Protein AF-A0A7V5LUQ7-F1 (afdb_monomer_lite)

Organism: NCBI:txid2052148

Radius of gyration: 14.01 Å; chains: 1; bounding box: 30×23×31 Å

pLDDT: mean 86.61, std 7.86, range [70.31, 97.62]

Secondary structure (DSSP, 8-state):
-GGGT----TTTT--S-PPPTT--GGG--TT-EEE-TTS-EEE---SS---SS--HHHHHHS---

InterPro domains:
  IPR011037 Pyruvate kinase-like, insert domain superfamily [SSF50800] (4-64)

Sequence (65 aa):
MRTLGLDVNPGDFAENITLSENIKPEDFRVGQRIITNRGVVLEITQIGKKCHTACNIMRITGKCV

Structure (mmCIF, N/CA/C/O backbone):
data_AF-A0A7V5LUQ7-F1
#
_entry.id   AF-A0A7V5LUQ7-F1
#
loop_
_atom_site.group_PDB
_atom_site.id
_atom_site.type_symbol
_atom_site.label_atom_id
_atom_site.label_alt_id
_atom_site.label_comp_id
_atom_site.label_asym_id
_atom_site.label_entity_id
_atom_site.label_seq_id
_atom_site.pdbx_PDB_ins_code
_atom_site.Cartn_x
_atom_site.Cartn_y
_atom_site.Cartn_z
_atom_site.occupancy
_atom_site.B_iso_or_equiv
_atom_site.auth_seq_id
_atom_site.auth_comp_id
_atom_site.auth_asym_id
_atom_site.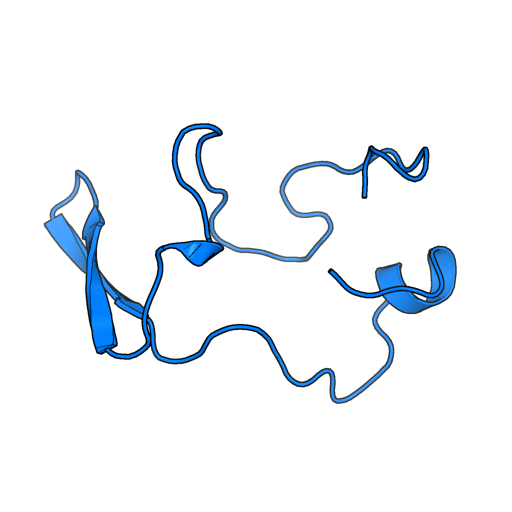auth_atom_id
_atom_site.pdbx_PDB_model_num
ATOM 1 N N . MET A 1 1 ? 10.680 -1.578 -5.339 1.00 77.19 1 MET A N 1
ATOM 2 C CA . MET A 1 1 ? 10.753 -1.023 -6.712 1.00 77.19 1 MET A CA 1
ATOM 3 C C . MET A 1 1 ? 11.972 -0.122 -6.878 1.00 77.19 1 MET A C 1
ATOM 5 O O . MET A 1 1 ? 12.782 -0.431 -7.735 1.00 77.19 1 MET A O 1
ATOM 9 N N . ARG A 1 2 ? 12.200 0.876 -6.006 1.00 81.75 2 ARG A N 1
ATOM 10 C CA . ARG A 1 2 ? 13.445 1.683 -6.019 1.00 81.75 2 ARG A CA 1
ATOM 11 C C . ARG A 1 2 ? 14.732 0.862 -5.885 1.00 81.75 2 ARG A C 1
ATOM 13 O O . ARG A 1 2 ? 15.710 1.131 -6.564 1.00 81.75 2 ARG A O 1
ATOM 20 N N . THR A 1 3 ? 14.703 -0.211 -5.093 1.00 82.62 3 THR A N 1
ATOM 21 C CA . THR A 1 3 ? 15.806 -1.187 -4.985 1.00 82.62 3 THR A CA 1
ATOM 22 C C . THR A 1 3 ? 16.141 -1.906 -6.297 1.00 82.62 3 THR A C 1
ATOM 24 O O . THR A 1 3 ? 17.223 -2.461 -6.421 1.00 82.62 3 THR A O 1
ATOM 27 N N . LEU A 1 4 ? 15.232 -1.892 -7.278 1.00 80.31 4 LEU A N 1
ATOM 28 C CA . LEU A 1 4 ? 15.448 -2.413 -8.631 1.00 80.31 4 LEU A CA 1
ATOM 29 C C . LEU A 1 4 ? 15.960 -1.324 -9.598 1.00 80.31 4 LEU A C 1
ATOM 31 O O . LEU A 1 4 ? 15.968 -1.551 -10.801 1.00 80.31 4 LEU A O 1
ATOM 35 N N . GLY A 1 5 ? 16.339 -0.139 -9.099 1.00 83.56 5 GLY A N 1
ATOM 36 C CA . GLY A 1 5 ? 16.799 0.995 -9.911 1.00 83.56 5 GLY A CA 1
ATOM 37 C C . GLY A 1 5 ? 15.682 1.787 -10.597 1.00 83.56 5 GLY A C 1
ATOM 38 O O . GLY A 1 5 ? 15.965 2.606 -11.464 1.00 83.56 5 GLY A O 1
ATOM 39 N N . LEU A 1 6 ? 14.418 1.543 -10.236 1.00 81.88 6 LEU A N 1
ATOM 40 C CA . LEU A 1 6 ? 13.265 2.224 -10.824 1.00 81.88 6 LEU A CA 1
ATOM 41 C C . LEU A 1 6 ? 12.952 3.511 -10.061 1.00 81.88 6 LEU A C 1
ATOM 43 O O . LEU A 1 6 ? 12.763 3.471 -8.841 1.00 81.88 6 LEU A O 1
ATOM 47 N N . ASP A 1 7 ? 12.836 4.621 -10.787 1.00 86.12 7 ASP A N 1
ATOM 48 C CA . ASP A 1 7 ? 12.286 5.861 -10.248 1.00 86.12 7 ASP A CA 1
ATOM 49 C C . AS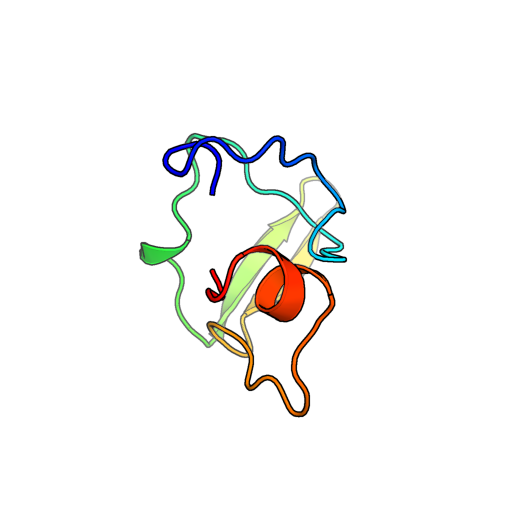P A 1 7 ? 10.769 5.702 -10.102 1.00 86.12 7 ASP A C 1
ATOM 51 O O . ASP A 1 7 ? 10.051 5.580 -11.091 1.00 86.12 7 ASP A O 1
ATOM 55 N N . VAL A 1 8 ? 10.304 5.590 -8.858 1.00 86.00 8 VAL A N 1
ATOM 56 C CA . VAL A 1 8 ? 8.883 5.447 -8.530 1.00 86.00 8 VAL A CA 1
ATOM 57 C C . VAL A 1 8 ? 8.479 6.523 -7.538 1.00 86.00 8 VAL A C 1
ATOM 59 O O . VAL A 1 8 ? 9.191 6.775 -6.559 1.00 86.00 8 VAL A O 1
ATOM 62 N N . ASN A 1 9 ? 7.312 7.106 -7.753 1.00 88.06 9 ASN A N 1
ATOM 63 C CA . ASN A 1 9 ? 6.732 8.204 -6.999 1.00 88.06 9 ASN A CA 1
ATOM 64 C C . ASN A 1 9 ? 5.317 7.843 -6.511 1.00 88.06 9 ASN A C 1
ATOM 66 O O . ASN A 1 9 ? 4.687 6.934 -7.059 1.00 88.06 9 ASN A O 1
ATOM 70 N N . PRO A 1 10 ? 4.807 8.522 -5.463 1.00 89.50 10 PRO A N 1
ATOM 71 C CA . PRO A 1 10 ? 3.406 8.409 -5.070 1.00 89.50 10 PRO A CA 1
ATOM 72 C C . PRO A 1 10 ? 2.466 8.609 -6.263 1.00 89.50 10 PRO A C 1
ATOM 74 O O . PRO A 1 10 ? 2.560 9.615 -6.965 1.00 89.50 10 PRO A O 1
ATOM 77 N N . GLY A 1 11 ? 1.558 7.663 -6.469 1.00 87.31 11 GLY A N 1
ATOM 78 C CA . GLY A 1 11 ? 0.584 7.654 -7.557 1.00 87.31 11 GLY A CA 1
ATOM 79 C C . GLY A 1 11 ? 0.972 6.790 -8.759 1.00 87.31 11 GLY A C 1
ATOM 80 O O . GLY A 1 11 ? 0.092 6.455 -9.553 1.00 87.31 11 GLY A O 1
ATOM 81 N N . ASP A 1 12 ? 2.229 6.348 -8.890 1.00 86.06 12 ASP A N 1
ATOM 82 C CA . ASP A 1 12 ? 2.664 5.520 -10.031 1.00 86.06 12 ASP A CA 1
ATOM 83 C C . ASP A 1 12 ? 1.976 4.144 -10.075 1.00 86.06 12 ASP A C 1
ATOM 85 O O . ASP A 1 12 ? 1.891 3.509 -11.133 1.00 86.06 12 ASP A O 1
ATOM 89 N N . PHE A 1 13 ? 1.442 3.678 -8.941 1.00 83.50 13 PHE A N 1
ATOM 90 C CA . PHE A 1 13 ? 0.659 2.444 -8.851 1.00 83.50 13 PHE A CA 1
ATOM 91 C C . PHE A 1 13 ? -0.853 2.697 -8.867 1.00 83.50 13 PHE A C 1
ATOM 93 O O . PHE A 1 13 ? -1.629 1.748 -8.691 1.00 83.50 13 PHE A O 1
ATOM 100 N N . ALA A 1 14 ? -1.263 3.942 -9.138 1.00 84.81 14 ALA A N 1
ATOM 101 C CA . ALA A 1 14 ? -2.635 4.435 -9.062 1.00 84.81 14 ALA A CA 1
ATOM 102 C C . ALA A 1 14 ? -3.279 4.196 -7.684 1.00 84.81 14 ALA A C 1
ATOM 104 O O . ALA A 1 14 ? -4.476 3.924 -7.574 1.00 84.81 14 ALA A O 1
ATOM 105 N N . GLU A 1 15 ? -2.473 4.243 -6.626 1.00 89.06 15 GLU A N 1
ATOM 106 C CA . GLU A 1 15 ? -2.942 4.160 -5.254 1.00 89.06 15 GLU A CA 1
ATOM 107 C C . GLU A 1 15 ? -3.574 5.478 -4.798 1.00 89.06 15 GLU A C 1
ATOM 109 O O . GLU A 1 15 ? -3.115 6.568 -5.128 1.00 89.06 15 GLU A O 1
ATOM 114 N N . ASN A 1 16 ? -4.621 5.373 -3.982 1.00 91.88 16 ASN A N 1
ATOM 115 C CA . ASN A 1 16 ? -5.276 6.547 -3.404 1.00 91.88 16 ASN A CA 1
ATOM 116 C C . ASN A 1 16 ? -4.598 7.021 -2.108 1.00 91.88 16 ASN A C 1
ATOM 118 O O . ASN A 1 16 ? -4.793 8.159 -1.691 1.00 91.88 16 ASN A O 1
ATOM 122 N N . ILE A 1 17 ? -3.869 6.130 -1.426 1.00 91.75 17 ILE A N 1
ATOM 123 C CA . ILE A 1 17 ? -3.286 6.363 -0.101 1.00 91.75 17 ILE A CA 1
ATOM 124 C C . ILE A 1 17 ? -1.868 5.799 -0.090 1.00 91.75 17 ILE A C 1
ATOM 126 O O . ILE A 1 17 ? -1.663 4.630 -0.417 1.00 91.75 17 ILE A O 1
ATOM 130 N N . THR A 1 18 ? -0.911 6.616 0.343 1.00 92.56 18 THR A N 1
ATOM 131 C CA . THR A 1 18 ? 0.448 6.185 0.672 1.00 92.56 18 THR A CA 1
ATOM 132 C C . THR A 1 18 ? 0.601 5.978 2.175 1.00 92.56 18 THR A C 1
ATOM 134 O O . THR A 1 18 ? -0.118 6.565 2.985 1.00 92.56 18 THR A O 1
ATOM 137 N N . LEU A 1 19 ? 1.538 5.113 2.556 1.00 90.62 19 LEU A N 1
ATOM 138 C CA . LEU A 1 19 ? 1.873 4.846 3.951 1.00 90.62 19 LEU A CA 1
ATOM 139 C C . LEU A 1 19 ? 3.169 5.568 4.312 1.00 90.62 19 LEU A C 1
ATOM 141 O O . LEU A 1 19 ? 4.109 5.598 3.518 1.00 90.62 19 LEU A O 1
ATOM 145 N N . SER A 1 20 ? 3.219 6.124 5.520 1.00 90.06 20 SER A N 1
ATOM 146 C CA . SER A 1 20 ? 4.459 6.635 6.105 1.00 90.06 20 SER A CA 1
ATOM 147 C C . SER A 1 20 ? 5.462 5.500 6.319 1.00 90.06 20 SER A C 1
ATOM 149 O O . SER A 1 20 ? 5.069 4.361 6.557 1.00 90.06 20 SER A O 1
ATOM 151 N N . GLU A 1 21 ? 6.759 5.809 6.300 1.00 87.06 21 GLU A N 1
ATOM 152 C CA . GLU A 1 21 ? 7.832 4.799 6.361 1.00 87.06 21 GLU A CA 1
ATOM 153 C C . GLU A 1 21 ? 7.807 3.918 7.621 1.00 87.06 21 GLU A C 1
ATOM 155 O O . GLU A 1 21 ? 8.277 2.783 7.603 1.00 87.06 21 GLU A O 1
ATOM 160 N N . ASN A 1 22 ? 7.238 4.418 8.719 1.00 89.81 22 ASN A N 1
ATOM 161 C CA . ASN A 1 22 ? 7.100 3.687 9.976 1.00 89.81 22 ASN A CA 1
ATOM 162 C C . ASN A 1 22 ? 5.886 2.739 10.017 1.00 89.81 22 ASN A C 1
ATOM 164 O O . ASN A 1 22 ? 5.694 2.058 11.022 1.00 89.81 22 ASN A O 1
ATOM 168 N N . ILE A 1 23 ? 5.057 2.709 8.970 1.00 90.00 23 ILE A N 1
ATOM 169 C CA . ILE A 1 23 ? 3.881 1.842 8.871 1.00 90.00 23 ILE A CA 1
ATOM 170 C C . ILE A 1 23 ? 4.183 0.728 7.878 1.00 90.00 23 ILE A C 1
ATOM 172 O O . ILE A 1 23 ? 4.376 0.972 6.686 1.00 90.00 23 ILE A O 1
ATOM 176 N N . LYS A 1 24 ? 4.186 -0.512 8.363 1.00 89.62 24 LYS A N 1
ATOM 177 C CA . LYS A 1 24 ? 4.514 -1.670 7.542 1.00 89.62 24 LYS A CA 1
ATOM 178 C C . LYS A 1 24 ? 3.249 -2.374 7.036 1.00 89.62 24 LYS A C 1
ATOM 180 O O . LYS A 1 24 ? 2.432 -2.797 7.851 1.00 89.62 24 LYS A O 1
ATOM 185 N N . PRO A 1 25 ? 3.087 -2.566 5.712 1.00 87.25 25 PRO A N 1
ATOM 186 C CA . PRO A 1 25 ? 1.935 -3.280 5.156 1.00 87.25 25 PRO A CA 1
ATOM 187 C C . PRO A 1 25 ? 1.798 -4.727 5.648 1.00 87.25 25 PRO A C 1
ATOM 189 O O . PRO A 1 25 ? 0.693 -5.252 5.706 1.00 87.25 25 PRO A O 1
ATOM 192 N N . GLU A 1 26 ? 2.918 -5.369 5.986 1.00 89.31 26 GLU A N 1
ATOM 193 C CA . GLU A 1 26 ? 2.994 -6.742 6.510 1.00 89.31 26 GLU A CA 1
ATOM 194 C C . GLU A 1 26 ? 2.286 -6.924 7.862 1.00 89.31 26 GLU A C 1
ATOM 196 O O . GLU A 1 26 ? 1.853 -8.031 8.177 1.00 89.31 26 GLU A O 1
ATOM 201 N N . ASP A 1 27 ? 2.092 -5.844 8.622 1.00 91.12 27 ASP A N 1
ATOM 202 C CA . ASP A 1 27 ? 1.385 -5.886 9.906 1.00 91.12 27 ASP A CA 1
ATOM 203 C C . ASP A 1 27 ? -0.145 -5.854 9.742 1.00 91.12 27 ASP A C 1
ATOM 205 O O . ASP A 1 27 ? -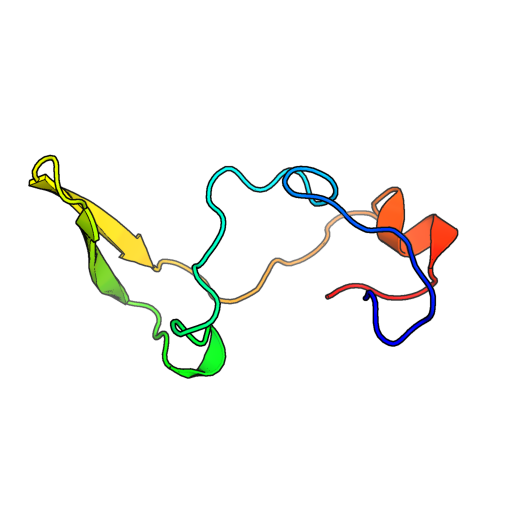0.889 -6.065 10.707 1.00 91.12 27 ASP A O 1
ATOM 209 N N . PHE A 1 28 ? -0.638 -5.592 8.528 1.00 93.88 28 PHE A N 1
ATOM 210 C CA . PHE A 1 28 ? -2.063 -5.461 8.263 1.00 93.88 28 PHE A CA 1
ATOM 211 C C . PHE A 1 28 ? -2.790 -6.796 8.119 1.00 93.88 28 PHE A C 1
ATOM 213 O O . PHE A 1 28 ? -2.258 -7.786 7.618 1.00 93.88 28 PHE A O 1
ATOM 220 N N . ARG A 1 29 ? -4.065 -6.804 8.525 1.00 95.94 29 ARG A N 1
ATOM 221 C CA . ARG A 1 29 ? -4.952 -7.973 8.432 1.00 95.94 29 ARG A CA 1
ATOM 222 C C . ARG A 1 29 ? -6.278 -7.610 7.778 1.00 95.94 29 ARG A C 1
ATOM 224 O O . ARG A 1 29 ? -6.810 -6.527 7.998 1.00 95.94 29 ARG A O 1
ATOM 231 N N . VAL A 1 30 ? -6.851 -8.543 7.021 1.00 96.50 30 VAL A N 1
ATOM 232 C CA . VAL A 1 30 ? -8.231 -8.404 6.531 1.00 96.50 30 VAL A CA 1
ATOM 233 C C . VAL A 1 30 ? -9.187 -8.293 7.728 1.00 96.50 30 VAL A C 1
ATOM 235 O O . VAL A 1 30 ? -9.039 -9.016 8.712 1.00 96.50 30 VAL A O 1
ATOM 238 N N . GLY A 1 31 ? -10.133 -7.358 7.659 1.00 97.62 31 GLY A N 1
ATOM 239 C CA . GLY A 1 31 ? -11.052 -6.974 8.732 1.00 97.62 31 GLY A CA 1
ATOM 240 C C . GLY A 1 31 ? -10.488 -5.932 9.707 1.00 97.62 31 GLY A C 1
ATOM 241 O O . GLY A 1 31 ? -11.227 -5.411 10.543 1.00 97.62 31 GLY A O 1
ATOM 242 N N . GLN A 1 32 ? -9.197 -5.592 9.619 1.00 97.19 32 GLN A N 1
ATOM 243 C CA . GLN A 1 32 ? -8.617 -4.539 10.448 1.00 97.19 32 GLN A CA 1
ATOM 244 C C . GLN A 1 32 ? -9.218 -3.181 10.088 1.00 97.19 32 GLN A C 1
ATOM 246 O O . GLN A 1 32 ? -9.345 -2.836 8.912 1.00 97.19 32 GLN A O 1
ATOM 251 N N . ARG A 1 33 ? -9.529 -2.386 11.117 1.00 97.06 33 ARG A N 1
ATOM 252 C CA . ARG A 1 33 ? -10.026 -1.018 10.965 1.00 97.06 33 ARG A CA 1
ATOM 253 C C . ARG A 1 33 ? -8.945 0.005 11.279 1.00 97.06 33 ARG A C 1
ATOM 255 O O . ARG A 1 33 ? -8.245 -0.118 12.282 1.00 97.06 33 ARG A O 1
ATOM 262 N N . ILE A 1 34 ? -8.837 1.020 10.430 1.00 94.19 34 ILE A N 1
ATOM 263 C CA . ILE A 1 34 ? -7.915 2.150 10.566 1.00 94.19 34 ILE A CA 1
ATOM 264 C C . ILE A 1 34 ? -8.752 3.417 10.685 1.00 94.19 34 ILE A C 1
ATOM 266 O O . ILE A 1 34 ? -9.677 3.631 9.904 1.00 94.19 34 ILE A O 1
ATOM 270 N N . ILE A 1 35 ? -8.427 4.267 11.655 1.00 95.31 35 ILE A N 1
ATOM 271 C CA . ILE A 1 35 ? -9.110 5.543 11.861 1.00 95.31 35 ILE A CA 1
ATOM 272 C C . ILE A 1 35 ? -8.170 6.654 11.407 1.00 95.31 35 ILE A C 1
ATOM 274 O O . ILE A 1 35 ? -7.040 6.759 11.882 1.00 95.31 35 ILE A O 1
ATOM 278 N N . THR A 1 36 ? -8.629 7.476 10.470 1.00 91.25 36 THR A N 1
ATOM 279 C CA . THR A 1 36 ? -7.888 8.668 10.044 1.00 91.25 36 THR A CA 1
ATOM 280 C C . THR A 1 36 ? -8.004 9.773 11.095 1.00 91.25 3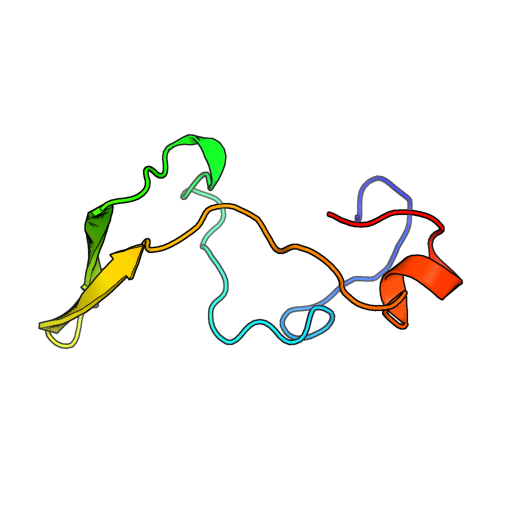6 THR A C 1
ATOM 282 O O . THR A 1 36 ? -8.940 9.803 11.892 1.00 91.25 36 THR A O 1
ATOM 285 N N . ASN A 1 37 ? -7.104 10.755 11.057 1.00 91.88 37 ASN A N 1
ATOM 286 C CA . ASN A 1 37 ? -7.159 11.929 11.937 1.00 91.88 37 ASN A CA 1
ATOM 287 C C . ASN A 1 37 ? -8.462 12.747 11.823 1.00 91.88 37 ASN A C 1
ATOM 289 O O . ASN A 1 37 ? -8.776 13.519 12.723 1.00 91.88 37 ASN A O 1
ATOM 293 N N . ARG A 1 38 ? -9.225 12.586 10.734 1.00 94.44 38 ARG A N 1
ATOM 294 C CA . ARG A 1 38 ? -10.538 13.221 10.530 1.00 94.44 38 ARG A CA 1
ATOM 295 C C . ARG A 1 38 ? -11.717 12.353 10.987 1.00 94.44 38 ARG A C 1
ATOM 297 O O . ARG A 1 38 ? -12.859 12.688 10.698 1.00 94.44 38 ARG A O 1
ATOM 304 N N . GLY A 1 39 ? -11.456 11.230 11.656 1.00 95.75 39 GLY A N 1
ATOM 305 C CA . GLY A 1 39 ? -12.490 10.323 12.160 1.00 95.75 39 GLY A CA 1
ATOM 306 C C . GLY A 1 39 ? -13.100 9.393 11.107 1.00 95.75 39 GLY A C 1
ATOM 307 O O . GLY A 1 39 ? -14.035 8.663 11.418 1.00 95.75 39 GLY A O 1
ATOM 308 N N . VAL A 1 40 ? -12.582 9.374 9.872 1.00 96.94 40 VAL A N 1
ATOM 309 C CA . VAL A 1 40 ? -13.017 8.398 8.858 1.00 96.94 40 VAL A CA 1
ATOM 310 C C . VAL A 1 40 ? -12.471 7.025 9.231 1.00 96.94 40 VAL A C 1
ATOM 312 O O . VAL A 1 40 ? -11.260 6.885 9.420 1.00 96.94 40 VAL A O 1
ATOM 315 N N . VAL A 1 41 ? -13.357 6.031 9.308 1.00 97.50 41 VAL A N 1
ATOM 316 C CA . VAL A 1 41 ? -13.010 4.629 9.562 1.00 97.50 41 VAL A CA 1
ATOM 317 C C . VAL A 1 41 ? -12.887 3.894 8.232 1.00 97.50 41 VAL A C 1
ATOM 319 O O . VAL A 1 41 ? -13.831 3.852 7.447 1.00 97.50 41 VAL A O 1
ATOM 322 N N . LEU A 1 42 ? -11.720 3.310 7.990 1.00 96.38 42 LEU A N 1
ATOM 323 C CA . LEU A 1 42 ? -11.424 2.452 6.848 1.00 96.38 42 LEU A CA 1
ATOM 324 C C . LEU A 1 42 ? -11.330 1.006 7.331 1.00 96.38 42 LEU A C 1
ATOM 326 O O . LEU A 1 42 ? -10.815 0.764 8.420 1.00 96.38 42 LEU A O 1
ATOM 330 N N . GLU A 1 43 ? -11.784 0.050 6.528 1.00 97.31 43 GLU A N 1
ATOM 331 C CA . GLU A 1 43 ? -11.630 -1.381 6.801 1.00 97.31 43 GLU A CA 1
ATOM 332 C C . GLU A 1 43 ? -10.819 -2.036 5.683 1.00 97.31 43 GLU A C 1
ATOM 334 O O . GLU A 1 43 ? -11.075 -1.811 4.498 1.00 97.31 43 GLU A O 1
ATOM 339 N N . ILE A 1 44 ? -9.827 -2.841 6.057 1.00 95.38 44 ILE A N 1
ATOM 340 C CA . ILE A 1 44 ? -9.030 -3.606 5.101 1.00 95.38 44 ILE A CA 1
ATOM 341 C C . ILE A 1 44 ? -9.847 -4.816 4.661 1.00 95.38 44 ILE A C 1
ATOM 343 O O . ILE A 1 44 ? -10.010 -5.767 5.416 1.00 95.38 44 ILE A O 1
ATOM 347 N N . THR A 1 45 ? -10.338 -4.817 3.428 1.00 95.75 45 THR A N 1
ATOM 348 C CA . THR A 1 45 ? -11.142 -5.931 2.895 1.00 95.75 45 THR A CA 1
ATOM 349 C C . THR A 1 45 ? -10.306 -6.982 2.167 1.00 95.75 45 THR A C 1
ATOM 351 O O . THR A 1 45 ? -10.744 -8.118 2.002 1.00 95.75 45 THR A O 1
ATOM 354 N N . GLN A 1 46 ? -9.095 -6.622 1.735 1.00 93.25 46 GLN A N 1
ATOM 355 C CA . GLN A 1 46 ? -8.214 -7.486 0.956 1.00 93.25 46 GLN A CA 1
ATOM 356 C C . GLN A 1 46 ? -6.752 -7.053 1.117 1.00 93.25 46 GLN A C 1
ATOM 358 O O . GLN A 1 46 ? -6.463 -5.862 1.221 1.00 93.25 46 GLN A O 1
ATOM 363 N N . ILE A 1 47 ? -5.830 -8.019 1.084 1.00 90.19 47 ILE A N 1
ATOM 364 C CA . ILE A 1 47 ? -4.385 -7.779 0.979 1.00 90.19 47 ILE A CA 1
ATOM 365 C C . ILE A 1 47 ? -3.929 -8.196 -0.418 1.00 90.19 47 ILE A C 1
ATOM 367 O O . ILE A 1 47 ? -4.226 -9.298 -0.879 1.00 90.19 47 ILE A O 1
ATOM 371 N N . GLY A 1 48 ? -3.212 -7.298 -1.093 1.00 83.88 48 GLY A N 1
ATOM 372 C CA . GLY A 1 48 ? -2.841 -7.460 -2.496 1.00 83.88 48 GLY A CA 1
ATOM 373 C C . GLY A 1 48 ? -4.020 -7.249 -3.447 1.00 83.88 48 GLY A C 1
ATOM 374 O O . GLY A 1 48 ? -5.150 -6.965 -3.044 1.00 83.88 48 GLY A O 1
ATOM 375 N N . LYS A 1 49 ? -3.756 -7.374 -4.748 1.00 77.81 49 LYS A N 1
ATOM 376 C CA . LYS A 1 49 ? -4.790 -7.343 -5.786 1.00 77.81 49 LYS 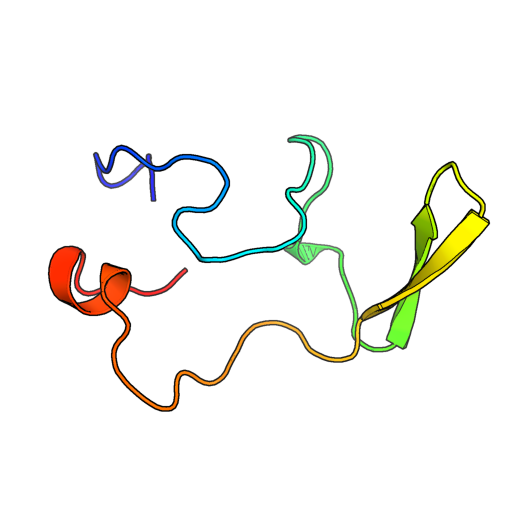A CA 1
ATOM 377 C C . LYS A 1 49 ? -4.559 -8.453 -6.794 1.00 77.81 49 LYS A C 1
ATOM 379 O O . LYS A 1 49 ? -3.423 -8.726 -7.177 1.00 77.81 49 LYS A O 1
ATOM 384 N N . LYS A 1 50 ? -5.643 -9.053 -7.282 1.00 73.31 50 LYS A N 1
ATOM 385 C CA . LYS A 1 50 ? -5.570 -9.900 -8.469 1.00 73.31 50 LYS A CA 1
ATOM 386 C C . LYS A 1 50 ? -5.531 -8.992 -9.695 1.00 73.31 50 LYS A C 1
ATOM 388 O O . LYS A 1 50 ? -6.513 -8.332 -10.021 1.00 73.31 50 LYS A O 1
ATOM 393 N N . CYS A 1 51 ? -4.386 -8.925 -10.365 1.00 74.56 51 CYS A N 1
ATOM 394 C CA . CYS A 1 51 ? -4.291 -8.226 -11.641 1.00 74.56 51 CYS A CA 1
ATOM 395 C C . CYS A 1 51 ? -5.065 -9.022 -12.700 1.00 74.56 51 CYS A C 1
ATOM 397 O O . CYS A 1 51 ? -4.681 -10.138 -13.039 1.00 74.56 51 CYS A O 1
ATOM 399 N N . HIS A 1 52 ? -6.157 -8.458 -13.216 1.00 74.12 52 HIS A N 1
ATOM 400 C CA . HIS A 1 52 ? -6.913 -9.065 -14.318 1.00 74.12 52 HIS A CA 1
ATOM 401 C C . HIS A 1 52 ? -6.159 -8.971 -15.654 1.00 74.12 52 HIS A C 1
ATOM 403 O O . HIS A 1 52 ? -6.310 -9.826 -16.519 1.00 74.12 52 HIS A O 1
ATOM 409 N N . THR A 1 53 ? -5.312 -7.952 -15.798 1.00 77.75 53 THR A N 1
ATOM 410 C CA . THR A 1 53 ? -4.453 -7.699 -16.956 1.00 77.75 53 THR A CA 1
ATOM 411 C C . THR A 1 53 ? -3.119 -7.11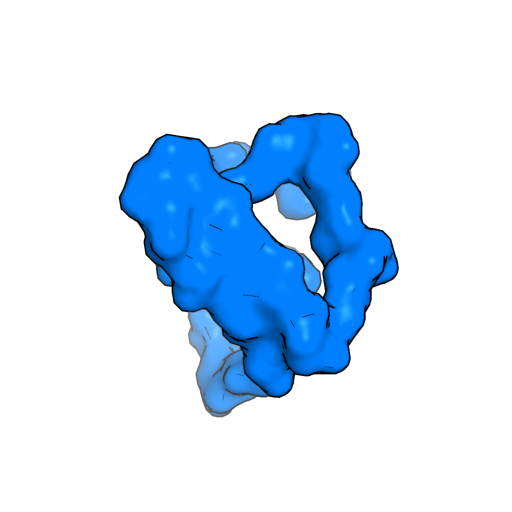5 -16.498 1.00 77.75 53 THR A C 1
ATOM 413 O O . THR A 1 53 ? -3.025 -6.486 -15.442 1.00 77.75 53 THR A O 1
ATOM 416 N N . ALA A 1 54 ? -2.070 -7.322 -17.298 1.00 75.81 54 ALA A N 1
ATOM 417 C CA . ALA A 1 54 ? -0.765 -6.707 -17.076 1.00 75.81 54 ALA A CA 1
ATOM 418 C C . ALA A 1 54 ? -0.890 -5.173 -17.090 1.00 75.81 54 ALA A C 1
ATOM 420 O O . ALA A 1 54 ? -1.211 -4.594 -18.130 1.00 75.81 54 ALA A O 1
ATOM 421 N N . CYS A 1 55 ? -0.651 -4.511 -15.954 1.00 76.69 55 CYS A N 1
ATOM 422 C CA . CYS A 1 55 ? -0.608 -3.048 -15.897 1.00 76.69 55 CYS A CA 1
ATOM 423 C C . CYS A 1 55 ? 0.692 -2.506 -16.519 1.00 76.69 55 CYS A C 1
ATOM 425 O O . CYS A 1 55 ? 1.630 -3.263 -16.775 1.00 76.69 55 CYS A O 1
ATOM 427 N N . ASN A 1 56 ? 0.757 -1.190 -16.754 1.00 76.31 56 ASN A N 1
ATOM 428 C CA . ASN A 1 56 ? 1.916 -0.556 -17.392 1.00 76.31 56 ASN A CA 1
ATOM 429 C C . ASN A 1 56 ? 3.225 -0.814 -16.627 1.00 76.31 56 ASN A C 1
ATOM 431 O O . ASN A 1 56 ? 4.224 -1.177 -17.236 1.00 76.31 56 ASN A O 1
ATOM 435 N N . ILE A 1 57 ? 3.185 -0.751 -15.291 1.00 76.25 57 ILE A N 1
ATOM 436 C CA . ILE A 1 57 ? 4.321 -1.116 -14.436 1.00 76.25 57 ILE A CA 1
ATOM 437 C C . ILE A 1 57 ? 4.782 -2.543 -14.734 1.00 76.25 57 ILE A C 1
ATOM 439 O O . ILE A 1 57 ? 5.942 -2.738 -15.056 1.00 76.25 57 ILE A O 1
ATOM 443 N N . MET A 1 58 ? 3.892 -3.539 -14.690 1.00 81.19 58 MET A N 1
ATOM 444 C CA . MET A 1 58 ? 4.283 -4.934 -14.920 1.00 81.19 58 MET A CA 1
ATOM 445 C C . MET A 1 58 ? 4.885 -5.150 -16.315 1.00 81.19 58 MET A C 1
ATOM 447 O O . MET A 1 58 ? 5.771 -5.984 -16.467 1.00 81.19 58 MET A O 1
ATOM 451 N N . ARG A 1 59 ? 4.435 -4.394 -17.327 1.00 80.81 59 ARG A N 1
ATOM 452 C CA . ARG A 1 59 ? 5.015 -4.443 -18.680 1.00 80.81 59 ARG A CA 1
ATOM 453 C C . ARG A 1 59 ? 6.423 -3.852 -18.739 1.00 80.81 59 ARG A C 1
ATOM 455 O O . ARG A 1 59 ? 7.267 -4.409 -19.427 1.00 80.81 59 ARG A O 1
ATOM 462 N N . ILE A 1 60 ? 6.666 -2.750 -18.032 1.00 78.44 60 ILE A N 1
ATOM 463 C CA . ILE A 1 60 ? 7.962 -2.056 -18.023 1.00 78.44 60 ILE A CA 1
ATOM 464 C C . ILE A 1 60 ? 8.979 -2.803 -17.154 1.00 78.44 60 ILE A C 1
ATOM 466 O O . ILE A 1 60 ? 10.141 -2.934 -17.522 1.00 78.44 60 ILE A O 1
ATOM 470 N N . THR A 1 61 ? 8.548 -3.294 -15.994 1.00 78.69 61 THR A N 1
ATOM 471 C CA . THR A 1 61 ? 9.443 -3.823 -14.956 1.00 78.69 61 THR A CA 1
ATOM 472 C C . THR A 1 61 ? 9.510 -5.350 -14.940 1.00 78.69 61 THR A C 1
ATOM 474 O O . THR A 1 61 ? 10.373 -5.922 -14.276 1.00 78.69 61 THR A O 1
ATOM 477 N N . GLY A 1 62 ? 8.566 -6.029 -15.602 1.00 78.38 62 GLY A N 1
ATOM 478 C CA . GLY A 1 62 ? 8.397 -7.482 -15.536 1.00 78.38 62 GLY A CA 1
ATOM 479 C C . GLY A 1 62 ? 7.913 -8.006 -14.177 1.00 78.38 62 GLY A C 1
ATOM 480 O O . GLY A 1 62 ? 7.805 -9.219 -14.003 1.00 78.38 62 GLY A O 1
ATOM 481 N N . LYS A 1 63 ? 7.634 -7.131 -13.197 1.00 72.06 63 LYS A N 1
ATOM 482 C CA . LYS A 1 63 ? 7.250 -7.512 -11.828 1.00 72.06 63 LYS A CA 1
ATOM 483 C C . LYS A 1 63 ? 6.124 -6.634 -11.284 1.00 72.06 63 LYS A C 1
ATOM 485 O O . LYS A 1 63 ? 6.076 -5.431 -11.525 1.00 72.06 63 LYS A O 1
ATOM 490 N N . CYS A 1 64 ? 5.227 -7.241 -10.510 1.00 71.00 64 CYS A N 1
ATOM 491 C CA . CYS A 1 64 ? 4.300 -6.512 -9.644 1.00 71.00 64 CYS A CA 1
ATOM 492 C C . CYS A 1 64 ? 4.927 -6.328 -8.250 1.00 71.00 64 CYS A C 1
ATOM 494 O O . CYS A 1 64 ? 5.880 -7.034 -7.912 1.00 71.00 64 CYS A O 1
ATOM 496 N N . VAL A 1 65 ? 4.420 -5.353 -7.488 1.00 70.31 65 VAL A N 1
ATOM 497 C CA . VAL A 1 65 ? 4.691 -5.203 -6.046 1.00 70.31 65 VAL A CA 1
ATOM 498 C C . VAL A 1 65 ? 4.054 -6.358 -5.288 1.00 70.31 65 VAL A C 1
ATOM 500 O O . VAL A 1 65 ? 2.925 -6.734 -5.686 1.00 70.31 65 VAL A O 1
#

Foldseek 3Di:
DVVLVDDDDPCPVPDPDDDDPVDDLVVDDAQDWDADPVRDIDGRNDDDDDDPDQDPCCVVPVDDD